Protein AF-A0A1A5D4J7-F1 (afdb_monomer_lite)

Sequence (75 aa):
MTVQKMIAALLATGLSQKALAELAGTTQPTIHRAAKGAGVRYETGKEIERIYHERSSLQRSEDQAPKAQAMEGSQ

pLDDT: mean 86.24, std 18.11, range [46.75, 98.38]

Radius of gyration: 17.88 Å; chains: 1; bounding box: 38×28×58 Å

Secondary structure (DSSP, 8-state):
--HHHHHHHHHHTT--HHHHHHHTTS-HHHHHHHHTT----HHHHHHHHHHHHHHHHHHHHHTT-----------

Foldseek 3Di:
DALLVLLVVCVVVVQDLQNLQVQLVHHSVQSVVVVVVDDDPPSSSVSSVVVSVVVVVVVVVVVPPPPPPPDDDDD

Structure (mmCIF, N/CA/C/O backbone):
data_AF-A0A1A5D4J7-F1
#
_entry.id   AF-A0A1A5D4J7-F1
#
loop_
_atom_site.group_PDB
_atom_site.id
_atom_site.type_symbol
_atom_site.label_atom_id
_atom_site.label_alt_id
_atom_site.label_comp_id
_atom_site.label_asym_id
_atom_site.label_entity_id
_atom_site.label_seq_id
_atom_site.pdbx_PDB_ins_code
_atom_site.Cartn_x
_atom_site.Cartn_y
_atom_site.Cartn_z
_atom_site.occupancy
_atom_site.B_iso_or_equiv
_atom_site.auth_seq_id
_atom_site.auth_comp_id
_atom_site.auth_asym_id
_atom_site.auth_atom_id
_atom_site.pdbx_PDB_model_num
ATOM 1 N N . MET A 1 1 ? 1.116 -14.324 -0.763 1.00 79.06 1 MET A N 1
ATOM 2 C CA . MET A 1 1 ? 0.084 -13.441 -1.363 1.00 79.06 1 MET A CA 1
ATOM 3 C C . MET A 1 1 ? 0.741 -12.566 -2.433 1.00 79.06 1 MET A C 1
ATOM 5 O O . MET A 1 1 ? 1.937 -12.354 -2.322 1.00 79.06 1 MET A O 1
ATOM 9 N N . THR A 1 2 ? 0.041 -12.093 -3.475 1.00 96.25 2 THR A N 1
ATOM 10 C CA . THR A 1 2 ? 0.646 -11.171 -4.469 1.00 96.25 2 THR A CA 1
ATOM 11 C C . THR A 1 2 ? 0.565 -9.718 -3.993 1.00 96.25 2 THR A C 1
ATOM 13 O O . THR A 1 2 ? -0.340 -9.380 -3.229 1.00 96.25 2 THR A O 1
ATOM 16 N N . VAL A 1 3 ? 1.456 -8.842 -4.480 1.00 96.81 3 VAL A N 1
ATOM 17 C CA . VAL A 1 3 ? 1.425 -7.393 -4.175 1.00 96.81 3 VAL A CA 1
ATOM 18 C C . VAL A 1 3 ? 0.067 -6.781 -4.512 1.00 96.81 3 VAL A C 1
ATOM 20 O O . VAL A 1 3 ? -0.500 -6.061 -3.699 1.00 96.81 3 VAL A O 1
ATOM 23 N N . GLN A 1 4 ? -0.514 -7.147 -5.656 1.00 98.06 4 GLN A N 1
ATOM 24 C CA . GLN A 1 4 ? -1.853 -6.709 -6.050 1.00 98.06 4 GLN A CA 1
ATOM 25 C C . GLN A 1 4 ? -2.917 -7.040 -4.990 1.00 98.06 4 GLN A C 1
ATOM 27 O O . GLN A 1 4 ? -3.707 -6.176 -4.613 1.00 98.06 4 GLN A O 1
ATOM 32 N N . LYS A 1 5 ? -2.929 -8.284 -4.489 1.00 97.88 5 LYS A N 1
ATOM 33 C CA . LYS A 1 5 ? -3.887 -8.729 -3.466 1.00 97.88 5 LYS A CA 1
ATOM 34 C C . 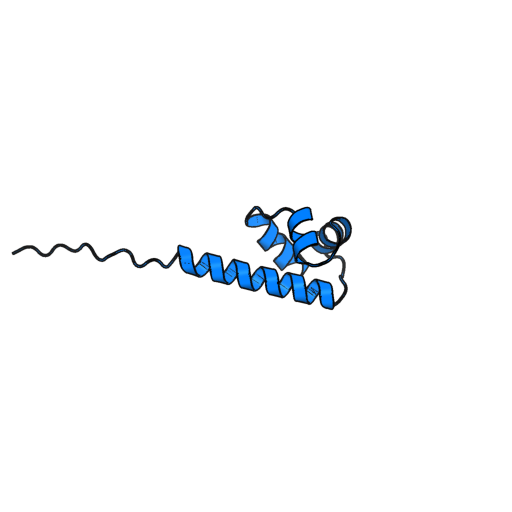LYS A 1 5 ? -3.655 -8.027 -2.127 1.00 97.88 5 LYS A C 1
ATOM 36 O O . LYS A 1 5 ? -4.624 -7.675 -1.465 1.00 97.88 5 LYS A O 1
ATOM 41 N N . MET A 1 6 ? -2.396 -7.782 -1.753 1.00 97.88 6 MET A N 1
ATOM 42 C CA . MET A 1 6 ? -2.050 -7.016 -0.546 1.00 97.88 6 MET A CA 1
ATOM 43 C C . MET A 1 6 ? -2.538 -5.572 -0.636 1.00 97.88 6 MET A C 1
ATOM 45 O O . MET A 1 6 ? -3.170 -5.091 0.299 1.00 97.88 6 MET A O 1
ATOM 49 N N . ILE A 1 7 ? -2.335 -4.910 -1.780 1.00 97.88 7 ILE A N 1
ATOM 50 C CA . ILE A 1 7 ? -2.869 -3.566 -2.018 1.00 97.88 7 ILE A CA 1
ATOM 51 C C . ILE A 1 7 ? -4.395 -3.583 -1.911 1.00 97.88 7 ILE A C 1
ATOM 53 O O . ILE A 1 7 ? -4.950 -2.779 -1.174 1.00 97.88 7 ILE A O 1
ATOM 57 N N . ALA A 1 8 ? -5.080 -4.507 -2.591 1.00 97.56 8 ALA A N 1
ATOM 58 C CA . ALA A 1 8 ? -6.540 -4.590 -2.538 1.00 97.56 8 ALA A CA 1
ATOM 59 C C . ALA A 1 8 ? -7.064 -4.772 -1.102 1.00 97.56 8 ALA A C 1
ATOM 61 O O . ALA A 1 8 ? -7.993 -4.075 -0.700 1.00 97.56 8 ALA A O 1
ATOM 62 N N . ALA A 1 9 ? -6.429 -5.648 -0.316 1.00 96.50 9 ALA A N 1
ATOM 63 C CA . ALA A 1 9 ? -6.779 -5.858 1.085 1.00 96.50 9 ALA A CA 1
ATOM 64 C C . ALA A 1 9 ? -6.557 -4.596 1.935 1.00 96.50 9 ALA A C 1
ATOM 66 O O . ALA A 1 9 ? -7.428 -4.230 2.714 1.00 96.50 9 ALA A O 1
ATOM 67 N N . LEU A 1 10 ? -5.432 -3.898 1.748 1.00 96.19 10 LEU A N 1
ATOM 68 C CA . LEU A 1 10 ? -5.133 -2.643 2.444 1.00 96.19 10 LEU A CA 1
ATOM 69 C C . LEU A 1 10 ? -6.139 -1.535 2.105 1.00 96.19 10 LEU A C 1
ATOM 71 O O . LEU A 1 10 ? -6.585 -0.816 2.994 1.00 96.19 10 LEU A O 1
ATOM 75 N N . LEU A 1 11 ? -6.538 -1.411 0.837 1.00 96.31 11 LEU A N 1
ATOM 76 C CA . LEU A 1 11 ? -7.553 -0.435 0.432 1.00 96.31 11 LEU A CA 1
ATOM 77 C C . LEU A 1 11 ? -8.931 -0.765 1.025 1.00 96.31 11 LEU A C 1
ATOM 79 O O . LEU A 1 11 ? -9.668 0.142 1.405 1.00 96.31 11 LEU A O 1
ATOM 83 N N . ALA A 1 12 ? -9.260 -2.053 1.161 1.00 95.88 12 ALA A N 1
ATOM 84 C CA . ALA A 1 12 ? -10.506 -2.495 1.785 1.00 95.88 12 ALA A CA 1
ATOM 85 C C . ALA A 1 12 ? -10.596 -2.137 3.281 1.00 95.88 12 ALA A C 1
ATOM 87 O O . ALA A 1 12 ? -11.699 -2.029 3.804 1.00 95.88 12 ALA A O 1
ATOM 88 N N . THR A 1 13 ? -9.471 -1.871 3.962 1.00 93.12 13 THR A N 1
ATOM 89 C CA . THR A 1 13 ? -9.477 -1.357 5.347 1.00 93.12 13 THR A CA 1
ATOM 90 C C . THR A 1 13 ? -9.719 0.157 5.428 1.00 93.12 13 THR A C 1
ATOM 92 O O . THR A 1 13 ? -9.513 0.748 6.486 1.00 93.12 13 THR A O 1
ATOM 95 N N . GLY A 1 14 ? -10.038 0.820 4.312 1.00 94.25 14 GLY A N 1
ATOM 96 C CA . GLY A 1 14 ? -10.198 2.274 4.235 1.00 94.25 14 GLY A CA 1
ATOM 97 C C . GLY A 1 14 ? -8.895 3.054 4.021 1.00 94.25 14 GLY A C 1
ATOM 98 O O . GLY A 1 14 ? -8.916 4.285 4.017 1.00 94.25 14 GLY A O 1
ATOM 99 N N . LEU A 1 15 ? -7.754 2.382 3.819 1.00 95.06 15 LEU A N 1
ATOM 100 C CA . LEU A 1 15 ? -6.511 3.072 3.469 1.00 95.06 15 LEU A CA 1
ATOM 101 C C . LEU A 1 15 ? -6.608 3.616 2.036 1.00 95.06 15 LEU A C 1
ATOM 103 O O . LEU A 1 15 ? -7.001 2.902 1.119 1.00 95.06 15 LEU A O 1
ATOM 107 N N . SER A 1 16 ? -6.225 4.872 1.809 1.00 97.75 16 SER A N 1
ATOM 108 C CA . SER A 1 16 ? -6.209 5.431 0.452 1.00 97.75 16 SER A CA 1
ATOM 109 C C . SER A 1 16 ? -4.950 5.013 -0.318 1.00 97.75 16 SER A C 1
ATOM 111 O O . SER A 1 16 ? -3.899 4.759 0.268 1.00 97.75 16 SER A O 1
ATOM 113 N N . GLN A 1 17 ? -5.013 5.010 -1.657 1.00 97.81 17 GLN A N 1
ATOM 114 C CA . GLN A 1 17 ? -3.830 4.735 -2.493 1.00 97.81 17 GLN A CA 1
ATOM 115 C C . GLN A 1 17 ? -2.697 5.742 -2.262 1.00 97.81 17 GLN A C 1
ATOM 117 O O . GLN A 1 17 ? -1.529 5.374 -2.354 1.00 97.81 17 GLN A O 1
ATOM 122 N N . LYS A 1 18 ? -3.036 7.004 -1.967 1.00 98.19 18 LYS A N 1
ATOM 123 C C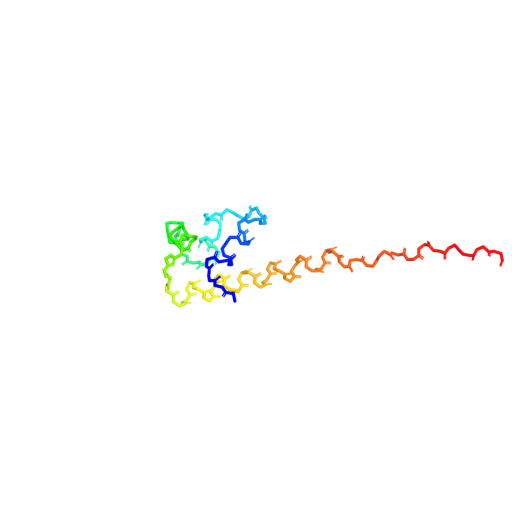A . LYS A 1 18 ? -2.059 8.049 -1.645 1.00 98.19 18 LYS A CA 1
ATOM 124 C C . LYS A 1 18 ? -1.358 7.749 -0.318 1.00 98.19 18 LYS A C 1
ATOM 126 O O . LYS A 1 18 ? -0.136 7.717 -0.289 1.00 98.19 18 LYS A O 1
ATOM 131 N N . ALA A 1 19 ? -2.122 7.446 0.731 1.00 98.06 19 ALA A N 1
ATOM 132 C CA . ALA A 1 19 ? -1.561 7.103 2.036 1.00 98.06 19 ALA A CA 1
ATOM 133 C C . ALA A 1 19 ? -0.695 5.836 1.964 1.00 98.06 19 ALA A C 1
ATOM 135 O O . ALA A 1 19 ? 0.389 5.789 2.534 1.00 98.06 19 ALA A O 1
ATOM 136 N N . LEU A 1 20 ? -1.130 4.821 1.209 1.00 98.12 20 LEU A N 1
ATOM 137 C CA . LEU A 1 20 ? -0.316 3.628 0.979 1.00 98.12 20 LEU A CA 1
ATOM 138 C C . LEU A 1 20 ? 0.988 3.954 0.240 1.00 98.12 20 LEU A C 1
ATOM 140 O O . LEU A 1 20 ? 2.021 3.382 0.563 1.00 98.12 20 LEU A O 1
ATOM 144 N N . ALA A 1 21 ? 0.957 4.862 -0.736 1.00 98.19 21 ALA A N 1
ATOM 145 C CA . ALA A 1 21 ? 2.160 5.272 -1.449 1.00 98.19 21 ALA A CA 1
ATOM 146 C C . ALA A 1 21 ? 3.168 5.968 -0.525 1.00 98.19 21 ALA A C 1
ATOM 148 O O . ALA A 1 21 ? 4.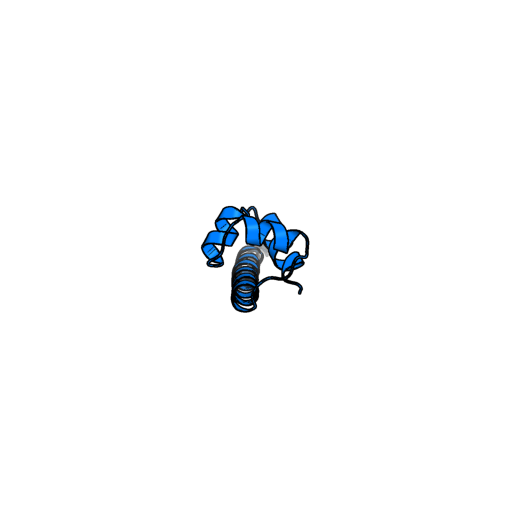348 5.636 -0.569 1.00 98.19 21 ALA A O 1
ATOM 149 N N . GLU A 1 22 ? 2.692 6.875 0.330 1.00 98.31 22 GLU A N 1
ATOM 150 C CA . GLU A 1 22 ? 3.514 7.567 1.329 1.00 98.31 22 GLU A CA 1
ATOM 151 C C . GLU A 1 22 ? 4.146 6.572 2.310 1.00 98.31 22 GLU A C 1
ATOM 153 O O . GLU A 1 22 ? 5.359 6.596 2.506 1.00 98.31 22 GLU A O 1
ATOM 158 N N . LEU A 1 23 ? 3.353 5.638 2.847 1.00 97.56 23 LEU A N 1
ATOM 159 C CA . LEU A 1 23 ? 3.846 4.579 3.735 1.00 97.56 23 LEU A CA 1
ATOM 160 C C . LEU A 1 23 ? 4.860 3.664 3.041 1.00 97.56 23 LEU A C 1
ATOM 162 O O . LEU A 1 23 ? 5.840 3.262 3.655 1.00 97.56 23 LEU A O 1
ATOM 166 N N . ALA A 1 24 ? 4.632 3.344 1.766 1.00 97.12 24 ALA A N 1
ATOM 167 C CA . ALA A 1 24 ? 5.488 2.448 0.998 1.00 97.12 24 ALA A CA 1
ATOM 168 C C . ALA A 1 24 ? 6.708 3.134 0.353 1.00 97.12 24 ALA A C 1
ATOM 170 O O . ALA A 1 24 ? 7.409 2.507 -0.445 1.00 97.12 24 ALA A O 1
ATOM 171 N N . GLY A 1 25 ? 6.939 4.424 0.631 1.00 97.56 25 GLY A N 1
ATOM 172 C CA . GLY A 1 25 ? 8.050 5.186 0.054 1.00 97.56 25 GLY A CA 1
ATOM 173 C C . GLY A 1 25 ? 7.986 5.293 -1.475 1.00 97.56 25 GLY A C 1
ATOM 174 O O . GLY A 1 25 ? 9.013 5.274 -2.153 1.00 97.56 25 GLY A O 1
ATOM 175 N N . THR A 1 26 ? 6.782 5.348 -2.047 1.00 97.50 26 THR A N 1
ATOM 176 C CA . THR A 1 26 ? 6.552 5.392 -3.496 1.00 97.50 26 THR A CA 1
ATOM 177 C C . THR A 1 26 ? 5.497 6.437 -3.868 1.00 97.50 26 THR A C 1
ATOM 179 O O . THR A 1 26 ? 5.128 7.297 -3.075 1.00 97.50 26 THR A O 1
ATOM 182 N N . THR A 1 27 ? 5.014 6.407 -5.109 1.00 98.31 27 THR A N 1
ATOM 183 C CA . THR A 1 27 ? 4.022 7.356 -5.623 1.00 98.31 27 THR A CA 1
ATOM 184 C C . THR A 1 27 ? 2.660 6.700 -5.83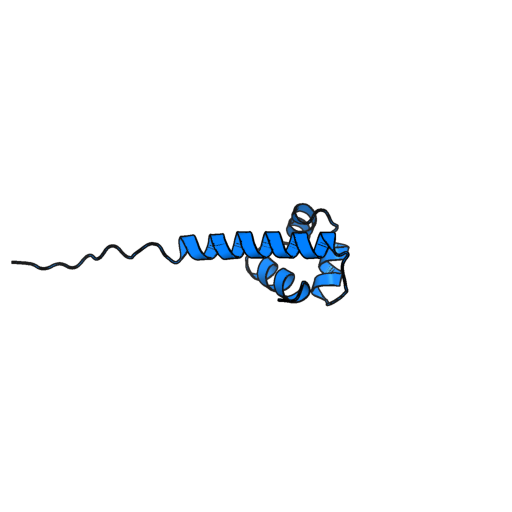7 1.00 98.31 27 THR A C 1
ATOM 186 O O . THR A 1 27 ? 2.559 5.514 -6.163 1.00 98.31 27 THR A O 1
ATOM 189 N N . GLN A 1 28 ? 1.586 7.484 -5.709 1.00 98.25 28 GLN A N 1
ATOM 190 C CA . GLN A 1 28 ? 0.223 7.005 -5.955 1.00 98.25 28 GLN A CA 1
ATOM 191 C C . GLN A 1 28 ? 0.056 6.368 -7.353 1.00 98.25 28 GLN A C 1
ATOM 193 O O . GLN A 1 28 ? -0.563 5.306 -7.426 1.00 98.25 28 GLN A O 1
ATOM 198 N N . PRO A 1 29 ? 0.631 6.903 -8.456 1.00 98.38 29 PRO A N 1
ATOM 199 C CA . PRO A 1 29 ? 0.585 6.228 -9.755 1.00 98.38 29 PRO A CA 1
ATOM 200 C C . PRO A 1 29 ? 1.228 4.834 -9.753 1.00 98.38 29 PRO A C 1
ATOM 202 O O . PRO A 1 29 ? 0.735 3.935 -10.434 1.00 98.38 29 PRO A O 1
ATOM 205 N N . THR A 1 30 ? 2.303 4.627 -8.987 1.00 98.00 30 THR A N 1
ATOM 206 C CA . THR A 1 30 ? 2.931 3.305 -8.837 1.00 98.00 30 THR A CA 1
ATOM 207 C C . THR A 1 30 ? 1.989 2.333 -8.133 1.00 98.00 30 THR A C 1
ATOM 209 O O . THR A 1 30 ? 1.770 1.236 -8.648 1.00 98.00 30 THR A O 1
ATOM 212 N N . ILE A 1 31 ? 1.347 2.756 -7.038 1.00 98.38 31 ILE A N 1
ATOM 213 C CA . ILE A 1 31 ? 0.322 1.957 -6.347 1.00 98.38 31 ILE A CA 1
ATOM 214 C C . ILE A 1 31 ? -0.868 1.662 -7.265 1.00 98.38 31 ILE A C 1
ATOM 216 O O . ILE A 1 31 ? -1.320 0.522 -7.331 1.00 98.38 31 ILE A O 1
ATOM 220 N N . HIS A 1 32 ? -1.345 2.650 -8.024 1.00 98.19 32 HIS A N 1
ATOM 221 C CA . HIS A 1 32 ? -2.460 2.480 -8.956 1.00 98.19 32 HIS A CA 1
ATOM 222 C C . HIS A 1 32 ? -2.171 1.408 -10.017 1.00 98.19 32 HIS A C 1
ATOM 224 O O . HIS A 1 32 ? -3.010 0.541 -10.269 1.00 98.19 32 HIS A O 1
ATOM 230 N N . ARG A 1 33 ? -0.980 1.434 -10.633 1.00 98.19 33 ARG A N 1
ATOM 231 C CA . ARG A 1 33 ? -0.578 0.405 -11.607 1.00 98.19 33 ARG A CA 1
ATOM 232 C C . ARG A 1 33 ? -0.417 -0.965 -10.946 1.00 98.19 33 ARG A C 1
ATOM 234 O O . ARG A 1 33 ? -0.880 -1.958 -11.499 1.00 98.19 33 ARG A O 1
ATOM 241 N N . ALA A 1 34 ? 0.184 -1.021 -9.760 1.00 97.81 34 ALA A N 1
ATOM 242 C CA . ALA A 1 34 ? 0.375 -2.264 -9.017 1.00 97.81 34 ALA A CA 1
ATOM 243 C C . ALA A 1 34 ? -0.953 -2.911 -8.584 1.00 97.81 34 ALA A C 1
ATOM 245 O O . ALA A 1 34 ? -1.116 -4.127 -8.680 1.00 97.81 34 ALA A O 1
ATOM 246 N N . ALA A 1 35 ? -1.947 -2.103 -8.202 1.00 97.38 35 ALA A N 1
ATOM 247 C CA . ALA A 1 35 ? -3.312 -2.555 -7.922 1.00 97.38 35 ALA A CA 1
ATOM 248 C C . ALA A 1 35 ? -3.993 -3.186 -9.154 1.00 97.38 35 ALA A C 1
ATOM 250 O O . ALA A 1 35 ? -4.854 -4.056 -9.023 1.00 97.38 35 ALA A O 1
ATOM 251 N N . LYS A 1 36 ? -3.574 -2.791 -10.362 1.00 97.19 36 LYS A N 1
ATOM 252 C CA . LYS A 1 36 ? -4.001 -3.382 -11.639 1.00 97.19 36 LYS A CA 1
ATOM 253 C C . LYS A 1 36 ? -3.151 -4.584 -12.077 1.00 97.19 36 LYS A C 1
ATOM 255 O O . LYS A 1 36 ? -3.362 -5.101 -13.167 1.00 97.19 36 LYS A O 1
ATOM 260 N N . GLY A 1 37 ? -2.213 -5.038 -11.244 1.00 95.31 37 GLY A N 1
ATOM 261 C CA . GLY A 1 37 ? -1.377 -6.212 -11.509 1.00 95.31 37 GLY A CA 1
ATOM 262 C C . GLY A 1 37 ? -0.034 -5.907 -12.174 1.00 95.31 37 GLY A C 1
ATOM 263 O O . GLY A 1 37 ? 0.694 -6.839 -12.505 1.00 95.31 37 GLY A O 1
ATOM 264 N N . ALA A 1 38 ? 0.330 -4.632 -12.353 1.00 96.88 38 ALA A N 1
ATOM 265 C CA . ALA A 1 38 ? 1.673 -4.294 -12.812 1.00 96.88 38 ALA A CA 1
ATOM 266 C C . ALA A 1 38 ? 2.724 -4.661 -11.752 1.00 96.88 38 ALA A C 1
ATOM 268 O O . ALA A 1 38 ? 2.496 -4.516 -10.549 1.00 96.88 38 ALA A O 1
ATOM 269 N N . GLY A 1 39 ? 3.901 -5.086 -12.210 1.00 94.56 39 GLY A N 1
ATOM 270 C CA . GLY A 1 39 ? 5.047 -5.292 -11.332 1.00 94.56 39 GLY A CA 1
ATOM 271 C C . GLY A 1 39 ? 5.488 -3.994 -10.650 1.00 94.56 39 GLY A C 1
ATOM 272 O O . GLY A 1 39 ? 5.313 -2.890 -11.175 1.00 94.56 39 GLY A O 1
ATOM 273 N N . VAL A 1 40 ? 6.098 -4.143 -9.479 1.00 96.31 40 VAL A N 1
ATOM 274 C CA . VAL A 1 40 ? 6.789 -3.069 -8.759 1.00 96.31 40 VAL A CA 1
ATOM 275 C C . VAL A 1 40 ? 8.238 -3.470 -8.532 1.00 96.31 40 VAL A C 1
ATOM 277 O O . VAL A 1 40 ? 8.600 -4.636 -8.689 1.00 96.31 40 VAL A O 1
ATOM 280 N N . ARG A 1 41 ? 9.068 -2.500 -8.148 1.00 97.00 41 ARG A N 1
ATOM 281 C CA . ARG A 1 41 ? 10.410 -2.797 -7.647 1.00 97.00 41 ARG A CA 1
ATOM 282 C C . ARG A 1 41 ? 10.317 -3.673 -6.401 1.00 97.00 41 ARG A C 1
ATOM 284 O O . ARG A 1 41 ? 9.340 -3.583 -5.653 1.00 97.00 41 ARG A O 1
ATOM 291 N N . TYR A 1 42 ? 11.333 -4.501 -6.190 1.00 96.50 42 TYR A N 1
ATOM 292 C CA . TYR A 1 42 ? 11.367 -5.446 -5.079 1.00 96.50 42 TYR A CA 1
ATOM 293 C C . TYR A 1 42 ? 11.187 -4.743 -3.728 1.00 96.50 42 TYR A C 1
ATOM 295 O O . TYR A 1 42 ? 10.362 -5.165 -2.923 1.00 96.50 42 TYR A O 1
ATOM 303 N N . GLU A 1 43 ? 11.869 -3.617 -3.528 1.00 97.00 43 GLU A N 1
ATOM 304 C CA . GLU A 1 43 ? 11.834 -2.827 -2.296 1.00 97.00 43 GLU A CA 1
ATOM 305 C C . GLU A 1 43 ? 10.417 -2.317 -2.011 1.00 97.00 43 GLU A C 1
ATOM 307 O O . GLU A 1 43 ? 9.902 -2.486 -0.910 1.00 97.00 43 GLU A O 1
ATOM 312 N N . THR A 1 44 ? 9.733 -1.790 -3.032 1.00 97.12 44 THR A N 1
ATOM 313 C CA . THR A 1 44 ? 8.328 -1.369 -2.917 1.00 97.12 44 THR A CA 1
ATOM 314 C C . THR A 1 44 ? 7.410 -2.552 -2.604 1.00 97.12 44 THR A C 1
ATOM 316 O O . THR A 1 44 ? 6.495 -2.428 -1.796 1.00 97.12 44 THR A O 1
ATOM 319 N N . GLY A 1 45 ? 7.644 -3.711 -3.226 1.00 97.56 45 GLY A N 1
ATOM 320 C CA . GLY A 1 45 ? 6.878 -4.928 -2.951 1.00 97.56 45 GLY A CA 1
ATOM 321 C C . GLY A 1 45 ? 7.034 -5.408 -1.506 1.00 97.56 45 GLY A C 1
ATOM 322 O O . GLY A 1 45 ? 6.033 -5.720 -0.861 1.00 97.56 45 GLY A O 1
ATOM 323 N N . LYS A 1 46 ? 8.268 -5.414 -0.989 1.00 97.94 46 LYS A N 1
ATOM 324 C CA . LYS A 1 46 ? 8.587 -5.771 0.400 1.00 97.94 46 LYS A CA 1
ATOM 325 C C . LYS A 1 46 ? 7.967 -4.811 1.402 1.00 97.94 46 LYS A C 1
ATOM 327 O O . LYS A 1 46 ? 7.470 -5.254 2.432 1.00 97.94 46 LYS A O 1
ATOM 332 N N . GLU A 1 47 ? 7.951 -3.525 1.084 1.00 98.12 47 GLU A N 1
ATOM 333 C CA . GLU A 1 47 ? 7.358 -2.530 1.965 1.00 98.12 47 GLU A CA 1
ATOM 334 C C . GLU A 1 47 ? 5.829 -2.662 2.030 1.00 98.12 47 GLU A C 1
ATOM 336 O O . GLU A 1 47 ? 5.241 -2.644 3.110 1.00 98.12 47 GLU A O 1
ATOM 341 N N . ILE A 1 48 ? 5.173 -2.919 0.893 1.00 97.88 48 ILE A N 1
ATOM 342 C CA . ILE A 1 48 ? 3.733 -3.227 0.858 1.00 97.88 48 ILE A CA 1
ATOM 343 C C . ILE A 1 48 ? 3.419 -4.495 1.665 1.00 97.88 48 ILE A C 1
ATOM 345 O O . ILE A 1 48 ? 2.419 -4.534 2.383 1.00 97.88 48 ILE A O 1
ATOM 349 N N . GLU A 1 49 ? 4.260 -5.525 1.561 1.00 97.88 49 GLU A N 1
ATOM 350 C CA . GLU A 1 49 ? 4.129 -6.757 2.345 1.00 97.88 49 GLU A CA 1
ATOM 351 C C . GLU A 1 49 ? 4.242 -6.489 3.852 1.00 97.88 49 GLU A C 1
ATOM 353 O O . GLU A 1 49 ? 3.398 -6.956 4.621 1.00 97.88 49 GLU A O 1
ATOM 358 N N . ARG A 1 50 ? 5.221 -5.677 4.274 1.00 97.56 50 ARG A N 1
ATOM 359 C CA . ARG A 1 50 ? 5.385 -5.252 5.672 1.00 97.56 50 ARG A CA 1
ATOM 360 C C . ARG A 1 50 ? 4.126 -4.550 6.195 1.00 97.56 50 ARG A C 1
ATOM 362 O O . ARG A 1 50 ? 3.571 -4.970 7.208 1.00 97.56 50 ARG A O 1
ATOM 369 N N . ILE A 1 51 ? 3.629 -3.547 5.464 1.00 96.75 51 ILE A N 1
ATOM 370 C CA . ILE A 1 51 ? 2.428 -2.773 5.832 1.00 96.75 51 ILE A CA 1
ATOM 371 C C . ILE A 1 51 ? 1.196 -3.683 5.940 1.00 96.75 51 ILE A C 1
ATOM 373 O O . ILE A 1 51 ? 0.391 -3.540 6.864 1.00 96.75 51 ILE A O 1
ATOM 377 N N . TYR A 1 52 ? 1.043 -4.627 5.007 1.00 96.62 52 TYR A N 1
ATOM 378 C CA . TYR A 1 52 ? -0.038 -5.609 5.044 1.00 96.62 52 TYR A CA 1
ATOM 379 C C . TYR A 1 52 ? 0.018 -6.463 6.313 1.00 96.62 52 TYR A C 1
ATOM 381 O O . TYR A 1 52 ? -0.995 -6.604 7.002 1.00 96.62 52 TYR A O 1
ATOM 389 N N . HIS A 1 53 ? 1.192 -6.995 6.656 1.00 95.06 53 HIS A N 1
ATOM 390 C CA . HIS A 1 53 ? 1.341 -7.822 7.846 1.00 95.06 53 HIS A CA 1
ATOM 391 C C . HIS A 1 53 ? 1.056 -7.051 9.134 1.00 95.06 53 HIS A C 1
ATOM 393 O O . HIS A 1 53 ? 0.274 -7.544 9.947 1.00 95.06 53 HIS A O 1
ATOM 399 N N . GLU A 1 54 ? 1.581 -5.836 9.278 1.00 93.75 54 GLU A N 1
ATOM 400 C CA . GLU A 1 54 ? 1.359 -4.992 10.460 1.00 93.75 54 GLU A CA 1
ATOM 401 C C . GLU A 1 54 ? -0.118 -4.667 10.676 1.00 93.75 54 GLU A C 1
ATOM 403 O O . GLU A 1 54 ? -0.647 -4.809 11.780 1.00 93.75 54 GLU A O 1
ATOM 408 N N . ARG A 1 55 ? -0.834 -4.301 9.610 1.00 90.81 55 ARG A N 1
ATOM 409 C CA . ARG A 1 55 ? -2.271 -4.020 9.715 1.00 90.81 55 ARG A CA 1
ATOM 410 C C . ARG A 1 55 ? -3.099 -5.283 9.935 1.00 90.81 55 ARG A C 1
ATOM 412 O O . ARG A 1 55 ? -4.069 -5.240 10.685 1.00 90.81 55 ARG A O 1
ATOM 419 N N . SER A 1 56 ? -2.690 -6.416 9.364 1.00 85.81 56 SER A N 1
ATOM 420 C CA . SER A 1 56 ? -3.355 -7.703 9.606 1.00 85.81 56 SER A CA 1
ATOM 421 C C . SER A 1 56 ? -3.162 -8.216 11.038 1.00 85.81 56 SER A C 1
ATOM 423 O O . SER A 1 56 ? -4.049 -8.874 11.580 1.00 85.81 56 SER A O 1
ATOM 425 N N . SER A 1 57 ? -2.020 -7.924 11.675 1.00 80.50 57 SER A N 1
ATOM 426 C CA . SER A 1 57 ? -1.794 -8.269 13.080 1.00 80.50 57 SER A CA 1
ATOM 427 C C . SER A 1 57 ? -2.570 -7.358 14.023 1.00 80.50 57 SER A C 1
ATOM 429 O O . SER A 1 57 ? -3.094 -7.856 15.013 1.00 80.50 57 SER A O 1
ATOM 431 N N . LEU A 1 58 ? -2.707 -6.070 13.687 1.00 65.56 58 LEU A N 1
ATOM 432 C CA . LEU A 1 58 ? -3.512 -5.119 14.462 1.00 65.56 58 LEU A CA 1
ATOM 433 C C . LEU A 1 58 ? -5.009 -5.471 14.439 1.00 65.56 58 LEU A C 1
ATOM 435 O O . LEU A 1 58 ? -5.671 -5.410 15.469 1.00 65.56 58 LEU A O 1
ATOM 439 N N . GLN A 1 59 ? -5.536 -5.934 13.301 1.00 59.09 59 GLN A N 1
ATOM 440 C CA . GLN A 1 59 ? -6.928 -6.399 13.223 1.00 59.09 59 GLN A CA 1
ATOM 441 C C . GLN A 1 59 ? -7.188 -7.649 14.078 1.00 59.09 59 GLN A C 1
ATOM 443 O O . GLN A 1 59 ? -8.276 -7.809 14.621 1.00 59.09 59 GLN A O 1
ATOM 448 N N . ARG A 1 60 ? -6.183 -8.516 14.272 1.00 58.38 60 ARG A N 1
ATOM 449 C CA . ARG A 1 60 ? -6.319 -9.689 15.153 1.00 58.38 60 ARG A CA 1
ATOM 450 C C . ARG A 1 60 ? -6.377 -9.342 16.641 1.00 58.38 60 ARG A C 1
ATOM 452 O O . ARG A 1 60 ? -6.899 -10.163 17.390 1.00 58.38 60 ARG A O 1
ATOM 459 N N . SER A 1 61 ? -5.839 -8.196 17.068 1.00 55.69 61 SER A N 1
ATOM 460 C CA . SER A 1 61 ? -5.835 -7.795 18.483 1.00 55.69 61 SER A CA 1
ATOM 461 C C . SER A 1 61 ? -7.137 -7.145 18.957 1.00 55.69 61 SER A C 1
ATOM 463 O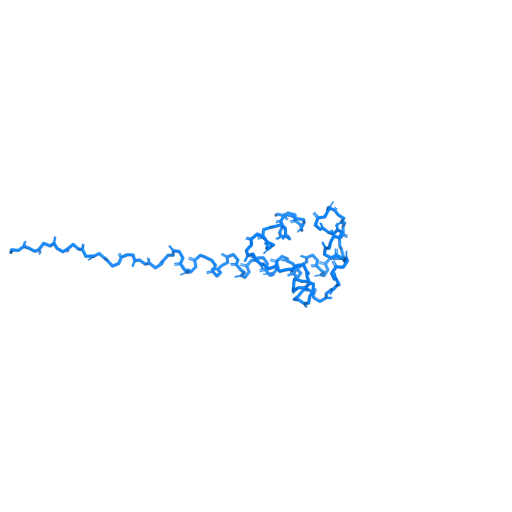 O . SER A 1 61 ? -7.411 -7.203 20.150 1.00 55.69 61 SER A O 1
ATOM 465 N N . GLU A 1 62 ? -7.957 -6.577 18.066 1.00 53.09 62 GLU A N 1
ATOM 466 C CA . GLU A 1 62 ? -9.250 -5.979 18.453 1.00 53.09 62 GLU A CA 1
ATOM 467 C C . GLU A 1 62 ? -10.404 -6.999 18.442 1.00 53.09 62 GLU A C 1
ATOM 469 O O . GLU A 1 62 ? -11.256 -6.964 19.326 1.00 53.09 62 GLU A O 1
ATOM 474 N N . ASP A 1 63 ? -10.384 -7.977 17.529 1.00 53.19 63 ASP A N 1
ATOM 475 C CA . ASP A 1 63 ? -11.419 -9.026 17.436 1.00 53.19 63 ASP A CA 1
ATOM 476 C C . ASP A 1 63 ? -11.298 -10.136 18.507 1.00 53.19 63 ASP A C 1
ATOM 478 O O . ASP A 1 63 ? -12.194 -10.967 18.651 1.00 53.19 63 ASP A O 1
ATOM 482 N N . GLN A 1 64 ? -10.200 -10.174 19.272 1.00 46.75 64 GLN A N 1
ATOM 483 C CA . GLN A 1 64 ? -9.919 -11.205 20.288 1.00 46.75 64 GLN A CA 1
ATOM 484 C C . GLN A 1 64 ? -9.904 -10.678 21.730 1.00 46.75 64 GLN A C 1
ATOM 486 O O . GLN A 1 64 ? -9.299 -11.300 22.604 1.00 46.75 64 GLN A O 1
ATOM 491 N N . ALA A 1 65 ? -10.592 -9.573 22.029 1.00 48.03 65 ALA A N 1
ATOM 492 C CA . ALA A 1 65 ? -10.914 -9.285 23.424 1.00 48.03 65 ALA A CA 1
ATOM 493 C C . ALA A 1 65 ? -11.797 -10.435 23.961 1.00 48.03 65 ALA A C 1
ATOM 495 O O . ALA A 1 65 ? -12.890 -10.657 23.427 1.00 48.03 65 ALA A O 1
ATOM 496 N N . PRO A 1 66 ? -11.357 -11.209 24.975 1.00 49.72 66 PRO A N 1
ATOM 497 C CA . PRO A 1 66 ? -12.193 -12.255 25.540 1.00 49.72 66 PRO A CA 1
ATOM 498 C C . PRO A 1 66 ? -13.466 -11.600 26.075 1.00 49.72 66 PRO A C 1
ATOM 500 O O . PRO A 1 66 ? -13.396 -10.709 26.924 1.00 49.72 66 PRO A O 1
ATOM 503 N N . LYS A 1 67 ? -14.637 -12.031 25.581 1.00 52.25 67 LYS A N 1
ATOM 504 C CA . LYS A 1 67 ? -15.909 -11.760 26.257 1.00 52.25 67 LYS A CA 1
ATOM 505 C C . LYS A 1 67 ? -15.725 -12.243 27.689 1.00 52.25 67 LYS A C 1
ATOM 507 O O . LYS A 1 67 ? -15.614 -13.448 27.911 1.00 52.25 67 LYS A O 1
ATOM 512 N N . ALA A 1 68 ? -15.631 -11.301 28.625 1.00 51.44 68 ALA A N 1
ATOM 513 C CA . ALA A 1 68 ? -15.678 -11.588 30.044 1.00 51.44 68 ALA A CA 1
ATOM 514 C C . ALA A 1 68 ? -16.833 -12.567 30.259 1.00 51.44 68 ALA A C 1
ATOM 516 O O . ALA A 1 68 ? -17.972 -12.275 29.885 1.00 51.44 68 ALA A O 1
ATOM 517 N N . GLN A 1 69 ? -16.509 -13.761 30.753 1.00 51.91 69 GLN A N 1
ATOM 518 C CA . GLN A 1 69 ? -17.489 -14.764 31.131 1.00 51.91 69 GLN A CA 1
ATOM 519 C C . GLN A 1 69 ? -18.304 -14.190 32.294 1.00 51.91 69 GLN A C 1
ATOM 521 O O . GLN A 1 69 ? -17.989 -14.399 33.459 1.00 51.91 69 GLN A O 1
ATOM 526 N N . ALA A 1 70 ? -19.339 -13.421 31.966 1.00 58.50 70 ALA A N 1
ATOM 527 C CA . ALA A 1 70 ? -20.484 -13.206 32.824 1.00 58.50 70 ALA A CA 1
ATOM 528 C C . ALA A 1 70 ? -21.343 -14.472 32.725 1.00 58.50 70 ALA A C 1
ATOM 530 O O . ALA A 1 70 ? -22.197 -14.603 31.855 1.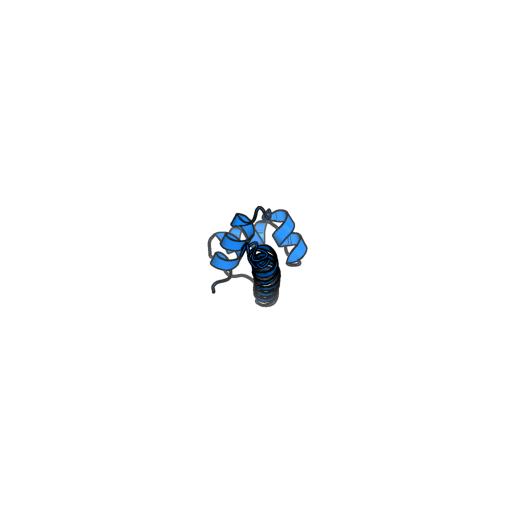00 58.50 70 ALA A O 1
ATOM 531 N N . MET A 1 71 ? -21.010 -15.441 33.569 1.00 56.50 71 MET A N 1
ATOM 532 C CA . MET A 1 71 ? -21.880 -16.530 34.009 1.00 56.50 71 MET A CA 1
ATOM 533 C C . MET A 1 71 ? -21.695 -16.501 35.531 1.00 56.50 71 MET A C 1
ATOM 535 O O . MET A 1 71 ? -20.658 -16.915 36.034 1.00 56.50 71 MET A O 1
ATOM 539 N N . GLU A 1 72 ? -22.493 -15.756 36.293 1.00 53.69 72 GLU A N 1
ATOM 540 C CA . GLU A 1 72 ? -23.830 -16.186 36.722 1.00 53.69 72 GLU A CA 1
ATOM 541 C C . GLU A 1 72 ? -23.920 -17.706 36.936 1.00 53.69 72 GLU A C 1
ATOM 543 O O . GLU A 1 72 ? -24.411 -18.462 36.107 1.00 53.69 72 GLU A O 1
ATOM 548 N N . GLY A 1 73 ? -23.429 -18.135 38.095 1.00 53.66 73 GLY A N 1
ATOM 549 C CA . GLY A 1 73 ? -24.099 -19.105 38.963 1.00 53.66 73 GLY A CA 1
ATOM 550 C C . GLY A 1 73 ? -23.964 -18.520 40.370 1.00 53.66 73 GLY A C 1
ATOM 551 O O . GLY A 1 73 ? -22.858 -18.470 40.891 1.00 53.66 73 GLY A O 1
ATOM 552 N N . SER A 1 74 ? -24.923 -17.747 40.884 1.00 60.59 74 SER A N 1
ATOM 553 C CA . SER A 1 74 ? -26.214 -18.187 41.423 1.00 60.59 74 SER A CA 1
ATOM 554 C C . SER A 1 74 ? -26.101 -19.408 42.340 1.00 60.59 74 SER A C 1
ATOM 556 O O . SER A 1 74 ? -25.935 -20.525 41.858 1.00 60.59 74 SER A O 1
ATOM 558 N N . GLN A 1 75 ? -26.335 -19.101 43.624 1.00 58.28 75 GLN A N 1
ATOM 559 C CA . GLN A 1 75 ? -26.709 -19.940 44.775 1.00 58.28 75 GLN A CA 1
ATOM 560 C C . GLN A 1 75 ? -25.588 -20.557 45.613 1.00 58.28 75 GLN A C 1
ATOM 562 O O . GLN A 1 75 ? -24.840 -21.421 45.118 1.00 58.28 75 GLN A O 1
#